Protein AF-A0A9X6F5X4-F1 (afdb_monomer)

Foldseek 3Di:
DVVQLVVLCVVLVWAFQDPVNCVVPPVVCVVVCVVVVHDSVQFGTWDDQDPDIDTDGSVRSVPDDSVVSVVVSVVSNVVRVPPPD

Solvent-accessible surface area (backbone atoms only — not comparable to full-atom values): 5010 Å² total; per-residue (Å²): 124,62,69,62,52,52,48,49,37,59,75,68,62,47,40,73,61,45,76,68,51,36,60,68,69,44,56,82,42,41,70,61,32,52,74,71,74,39,64,71,84,52,47,48,30,31,42,74,34,74,93,45,76,49,78,36,33,60,69,55,60,67,74,46,53,70,68,61,53,52,52,50,48,51,51,47,42,58,64,43,61,65,74,81,123

Sequence (85 aa):
MDNVLNGKVTLLSLIPINKKAFNKYLKPHEKAYKRAGIGVNRFKYYKLYGKKHMLYSIEYLERTSIKELLERDRENQQRWMKTDE

Organism: NCBI:txid180848

Radius of gyration: 13.53 Å; Cα contacts (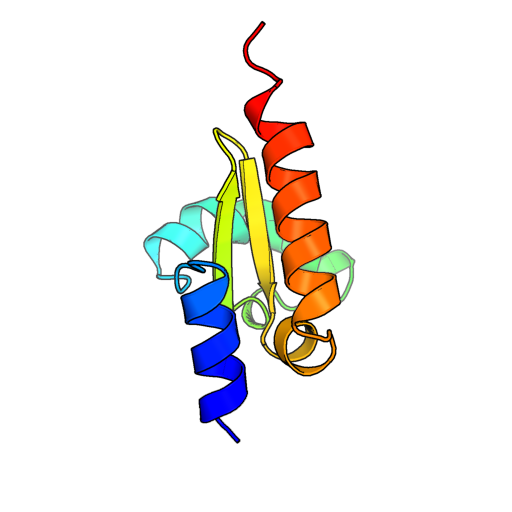8 Å, |Δi|>4): 72; chains: 1; bounding box: 41×28×30 Å

Nearest PDB structures (foldseek):
  2zdi-assembly1_B-2  TM=2.427E-01  e=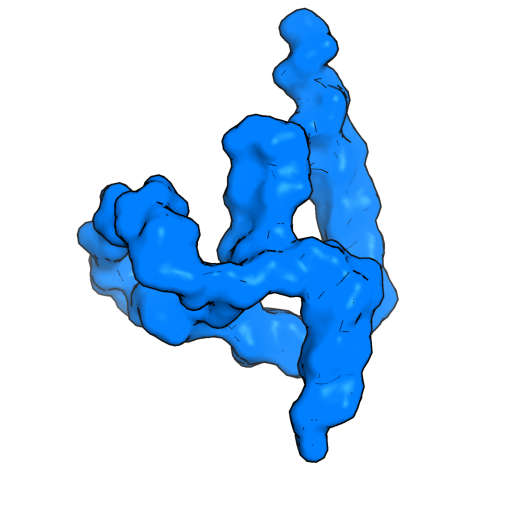1.776E+00  Pyrococcus horikoshii
  1fxk-assembly1_B  TM=2.443E-01  e=1.666E+00  Methanothermobacter thermautotrophicus
  2qt7-assembly1_B  TM=3.816E-01  e=6.854E+00  Homo sapiens
  2zqm-assembly1_A  TM=2.385E-01  e=2.971E+00  Thermococcus sp. JCM 11816
  6nrb-assembly1_2  TM=2.405E-01  e=2.971E+00  Homo sapiens

Mean predicted aligned error: 5.33 Å

Secondary structure (DSSP, 8-state):
-HHHHHHHHHHTTPEE--HHHIIIIIGGGHHHHHHTT--GGGEEEEEEETTEEEEEEHHHHHHS-HHHHHHHHHHHHHHHHS---

Structure (mmCIF, N/CA/C/O backbone):
data_AF-A0A9X6F5X4-F1
#
_entry.id   AF-A0A9X6F5X4-F1
#
loop_
_atom_site.group_PDB
_atom_site.id
_atom_site.type_symbol
_atom_site.label_atom_id
_atom_site.label_alt_id
_atom_site.label_comp_id
_atom_site.label_asym_id
_atom_site.label_entity_id
_atom_site.label_seq_id
_atom_site.pdbx_PDB_ins_code
_atom_site.Cartn_x
_atom_site.Cartn_y
_atom_site.Cartn_z
_atom_site.occupancy
_atom_site.B_iso_or_equiv
_atom_site.auth_seq_id
_atom_site.auth_comp_id
_atom_site.auth_asym_id
_atom_site.auth_atom_id
_atom_site.pdbx_PDB_model_num
ATOM 1 N N . MET A 1 1 ? -19.724 -1.693 2.607 1.00 55.88 1 MET A N 1
ATOM 2 C CA . MET A 1 1 ? -18.403 -2.253 2.980 1.00 55.88 1 MET A CA 1
ATOM 3 C C . MET A 1 1 ? -17.266 -1.300 2.588 1.00 55.88 1 MET A C 1
ATOM 5 O O . MET A 1 1 ? -16.245 -1.269 3.259 1.00 55.88 1 MET A O 1
ATOM 9 N N . ASP A 1 2 ? -17.491 -0.419 1.611 1.00 64.62 2 ASP A N 1
ATOM 10 C CA . ASP A 1 2 ? -16.527 0.548 1.063 1.00 64.62 2 ASP A CA 1
ATOM 11 C C . ASP A 1 2 ? -16.088 1.678 2.010 1.00 64.62 2 ASP A C 1
ATOM 13 O O . ASP A 1 2 ? -14.975 2.184 1.882 1.00 64.62 2 ASP A O 1
ATOM 17 N N . ASN A 1 3 ? -16.909 2.053 2.999 1.00 77.69 3 ASN A N 1
ATOM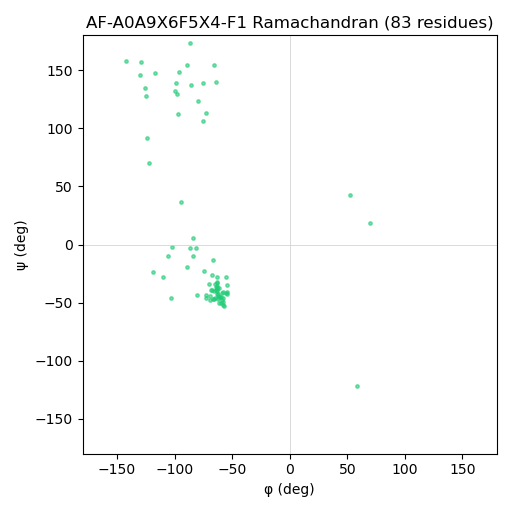 18 C CA . ASN A 1 3 ? -16.592 3.171 3.901 1.00 77.69 3 ASN A CA 1
ATOM 19 C C . ASN A 1 3 ? -15.333 2.925 4.746 1.00 77.69 3 ASN A C 1
ATOM 21 O O . ASN A 1 3 ? -14.561 3.851 4.989 1.00 77.69 3 ASN A O 1
ATOM 25 N N . VAL A 1 4 ? -15.094 1.677 5.165 1.00 83.62 4 VAL A N 1
ATOM 26 C CA . VAL A 1 4 ? -13.920 1.331 5.983 1.00 83.62 4 VAL A CA 1
ATOM 27 C C . VAL A 1 4 ? -12.648 1.360 5.140 1.00 83.62 4 VAL A C 1
ATOM 29 O O . VAL A 1 4 ? -11.636 1.913 5.573 1.00 83.62 4 VAL A O 1
ATOM 32 N N . LEU A 1 5 ? -12.694 0.805 3.926 1.00 88.06 5 LEU A N 1
ATOM 33 C CA . LEU A 1 5 ? -11.554 0.815 3.013 1.00 88.06 5 LEU A CA 1
ATOM 34 C C . LEU A 1 5 ? -11.213 2.242 2.574 1.00 88.06 5 LEU A C 1
ATOM 36 O O . LEU A 1 5 ? -10.051 2.637 2.640 1.00 88.06 5 LEU A O 1
ATOM 40 N N . ASN A 1 6 ? -12.217 3.036 2.194 1.00 87.31 6 ASN A N 1
ATOM 41 C CA . ASN A 1 6 ? -12.011 4.429 1.808 1.00 87.31 6 ASN A CA 1
ATOM 42 C C . ASN A 1 6 ? -11.462 5.268 2.976 1.00 87.31 6 ASN A C 1
ATOM 44 O O . ASN A 1 6 ? -10.554 6.078 2.787 1.00 87.31 6 ASN A O 1
ATOM 48 N N . GLY A 1 7 ? -11.936 5.011 4.201 1.00 89.56 7 GLY A N 1
ATOM 49 C CA . GLY A 1 7 ? -11.385 5.607 5.418 1.00 89.56 7 GLY A CA 1
ATOM 50 C C . GLY A 1 7 ? -9.907 5.264 5.620 1.00 89.56 7 GLY A C 1
ATOM 51 O O . GLY A 1 7 ? -9.103 6.159 5.860 1.00 89.56 7 GLY A O 1
ATOM 52 N N . LYS A 1 8 ? -9.515 3.994 5.439 1.00 91.19 8 LYS A N 1
ATOM 53 C CA . LYS A 1 8 ? -8.109 3.550 5.518 1.00 91.19 8 LYS A CA 1
ATOM 54 C C . LYS A 1 8 ? -7.230 4.201 4.453 1.00 91.19 8 LYS A C 1
ATOM 56 O O . LYS A 1 8 ? -6.151 4.690 4.770 1.00 91.19 8 LYS A O 1
ATOM 61 N N . VAL A 1 9 ? -7.692 4.216 3.203 1.00 91.81 9 VAL A N 1
ATOM 62 C CA . VAL A 1 9 ? -6.990 4.838 2.069 1.00 91.81 9 VAL A CA 1
ATOM 63 C C . VAL A 1 9 ? -6.745 6.320 2.343 1.00 91.81 9 VAL A C 1
ATOM 65 O O . VAL A 1 9 ? -5.622 6.789 2.174 1.00 91.81 9 VAL A O 1
ATOM 68 N N . THR A 1 10 ? -7.771 7.025 2.822 1.00 91.44 10 THR A N 1
ATOM 69 C CA . THR A 1 10 ? -7.695 8.454 3.147 1.00 91.44 10 THR A CA 1
ATOM 70 C C . THR A 1 10 ? -6.757 8.710 4.324 1.00 91.44 10 THR A C 1
ATOM 72 O O . THR A 1 10 ? -5.886 9.566 4.234 1.00 91.44 10 THR A O 1
ATOM 75 N N . LEU A 1 11 ? -6.879 7.934 5.404 1.00 91.75 11 LEU A N 1
ATOM 76 C CA . LEU A 1 11 ? -6.079 8.097 6.621 1.00 91.75 11 LEU A CA 1
ATOM 77 C C . LEU A 1 11 ? -4.583 7.856 6.385 1.00 91.75 11 LEU A C 1
ATOM 79 O O . LEU A 1 11 ? -3.737 8.528 6.967 1.00 91.75 11 LEU A O 1
ATOM 83 N N . LEU A 1 12 ? -4.257 6.894 5.525 1.00 90.75 12 LEU A N 1
ATOM 84 C CA . LEU A 1 12 ? -2.883 6.577 5.149 1.00 90.75 12 LEU A CA 1
ATOM 85 C C . LEU A 1 12 ? -2.381 7.442 3.985 1.00 90.75 12 LEU A C 1
ATOM 87 O O . LEU A 1 12 ? -1.219 7.307 3.604 1.00 90.75 12 LEU A O 1
ATOM 91 N N . SER A 1 13 ? -3.211 8.316 3.410 1.00 91.62 13 SER A N 1
ATOM 92 C CA . SER A 1 13 ? -2.897 9.097 2.205 1.00 91.62 13 SER A CA 1
ATOM 93 C C . SER A 1 13 ? -2.399 8.222 1.047 1.00 91.62 13 SER A C 1
ATOM 95 O O . SER A 1 13 ? -1.408 8.543 0.383 1.00 91.62 13 SER A O 1
ATOM 97 N N . LEU A 1 14 ? -3.047 7.072 0.825 1.00 93.56 14 LEU A N 1
ATOM 98 C CA . LEU A 1 14 ? -2.678 6.171 -0.265 1.00 93.56 14 LEU A CA 1
ATOM 99 C C . LEU A 1 14 ? -3.153 6.731 -1.606 1.00 93.56 14 LEU A C 1
ATOM 101 O O . LEU A 1 14 ? -4.276 7.209 -1.751 1.00 93.56 14 LEU A O 1
ATOM 105 N N . ILE A 1 15 ? -2.304 6.603 -2.617 1.00 93.44 15 ILE A N 1
ATOM 106 C CA . ILE A 1 15 ? -2.556 7.101 -3.964 1.00 93.44 15 ILE A CA 1
ATOM 107 C C . ILE A 1 15 ? -3.062 5.937 -4.821 1.00 93.44 15 ILE A C 1
ATOM 109 O O . ILE A 1 15 ? -2.414 4.886 -4.856 1.00 93.44 15 ILE A O 1
ATOM 113 N N . PRO A 1 16 ? -4.186 6.075 -5.543 1.00 93.12 16 PRO A N 1
ATOM 114 C CA . PRO A 1 16 ? -4.635 5.042 -6.465 1.00 93.12 16 PRO A CA 1
ATOM 115 C C . PRO A 1 16 ? -3.631 4.858 -7.610 1.00 93.12 16 PRO A C 1
ATOM 117 O O . PRO A 1 16 ? -3.073 5.812 -8.160 1.00 93.12 16 PRO A O 1
ATOM 120 N N . ILE A 1 17 ? -3.402 3.606 -7.994 1.00 92.19 17 ILE A N 1
ATOM 121 C CA . ILE A 1 17 ? -2.485 3.260 -9.077 1.00 92.19 17 ILE A CA 1
ATOM 122 C C . ILE A 1 17 ? -3.156 3.586 -10.409 1.00 92.19 17 ILE A C 1
ATOM 124 O O . ILE A 1 17 ? -4.044 2.879 -10.879 1.00 92.19 17 ILE A O 1
ATOM 128 N N . ASN A 1 18 ? -2.692 4.659 -11.042 1.00 91.81 18 ASN A N 1
ATOM 129 C CA . ASN A 1 18 ? -3.054 4.993 -12.414 1.00 91.81 18 ASN A CA 1
ATOM 130 C C . ASN A 1 18 ? -2.123 4.293 -13.423 1.00 91.81 18 ASN A C 1
ATOM 132 O O . ASN A 1 18 ? -1.105 3.698 -13.064 1.00 91.81 18 ASN A O 1
ATOM 136 N N . LYS A 1 19 ? -2.431 4.406 -14.721 1.00 90.62 19 LYS A N 1
ATOM 137 C CA . LYS A 1 19 ? -1.633 3.802 -15.807 1.00 90.62 19 LYS A CA 1
ATOM 138 C C . LYS A 1 19 ? -0.151 4.208 -15.769 1.00 90.62 19 LYS A C 1
ATOM 140 O O . LYS A 1 19 ? 0.722 3.399 -16.077 1.00 90.62 19 LYS A O 1
ATOM 145 N N . LYS A 1 20 ? 0.148 5.448 -15.363 1.00 91.12 20 LYS A N 1
ATOM 146 C CA . LYS A 1 20 ? 1.524 5.955 -15.238 1.00 91.12 20 LYS A CA 1
ATOM 147 C C . LYS A 1 20 ? 2.264 5.281 -14.079 1.00 91.12 20 LYS A C 1
ATOM 149 O O . LYS A 1 20 ? 3.381 4.806 -14.269 1.00 91.12 20 LYS A O 1
ATOM 154 N N . ALA A 1 21 ? 1.636 5.200 -12.909 1.00 90.25 21 ALA A N 1
ATOM 155 C CA . ALA A 1 21 ? 2.167 4.513 -11.737 1.00 90.25 21 ALA A CA 1
ATOM 156 C C . ALA A 1 21 ? 2.336 3.012 -12.002 1.00 90.25 21 ALA A C 1
ATOM 158 O O . ALA A 1 21 ? 3.372 2.453 -11.657 1.00 90.25 21 ALA A O 1
ATOM 159 N N . PHE A 1 22 ? 1.387 2.381 -12.698 1.00 89.75 22 PHE A N 1
ATOM 160 C CA . PHE A 1 22 ? 1.494 0.987 -13.124 1.00 89.75 22 PHE A CA 1
ATOM 161 C C . PHE A 1 22 ? 2.743 0.754 -13.983 1.00 89.75 22 PHE A C 1
ATOM 163 O O . PHE A 1 22 ? 3.577 -0.089 -13.658 1.00 89.75 22 PHE A O 1
ATOM 170 N N . ASN A 1 23 ? 2.925 1.547 -15.041 1.00 90.44 23 ASN A N 1
ATOM 171 C CA . ASN A 1 23 ? 4.084 1.411 -15.924 1.00 90.44 23 ASN A CA 1
ATOM 172 C C . ASN A 1 23 ? 5.416 1.688 -15.217 1.00 90.44 23 ASN A C 1
ATOM 174 O O . ASN A 1 23 ? 6.425 1.091 -15.581 1.00 90.44 23 ASN A O 1
ATOM 178 N N . LYS A 1 24 ? 5.429 2.582 -14.223 1.00 90.31 24 LYS A N 1
ATOM 179 C CA . LYS A 1 24 ? 6.644 2.948 -13.489 1.00 90.31 24 LYS A CA 1
ATOM 180 C C . LYS A 1 24 ? 7.010 1.939 -12.398 1.00 90.31 24 LYS A C 1
ATOM 182 O O . LYS A 1 24 ? 8.183 1.621 -12.248 1.00 90.31 24 LYS A O 1
ATOM 187 N N . TYR A 1 25 ? 6.030 1.474 -11.628 1.00 87.38 25 TYR A N 1
ATOM 188 C CA . TYR A 1 25 ? 6.264 0.737 -10.383 1.00 87.38 25 TYR A CA 1
ATOM 189 C C . TYR A 1 25 ? 5.900 -0.749 -10.464 1.00 87.38 25 TYR A C 1
ATOM 191 O O . TYR A 1 25 ? 6.499 -1.553 -9.765 1.00 87.38 25 TYR A O 1
ATOM 199 N N . LEU A 1 26 ? 4.947 -1.144 -11.311 1.00 88.06 26 LEU A N 1
ATOM 200 C CA . LEU A 1 26 ? 4.482 -2.537 -11.399 1.00 88.06 26 LEU A CA 1
ATOM 201 C C . LEU A 1 26 ? 5.054 -3.262 -12.613 1.00 88.06 26 LEU A C 1
ATOM 203 O O . LEU A 1 26 ? 5.561 -4.374 -12.480 1.00 88.06 26 LEU A O 1
ATOM 207 N N . LYS A 1 27 ? 5.033 -2.618 -13.784 1.00 88.19 27 LYS A N 1
ATOM 208 C CA . LYS A 1 27 ? 5.490 -3.209 -15.049 1.00 88.19 27 LYS A CA 1
ATOM 209 C C . LYS A 1 27 ? 6.929 -3.751 -14.999 1.00 88.19 27 LYS A C 1
ATOM 211 O O . LYS A 1 27 ? 7.130 -4.867 -15.475 1.00 88.19 27 LYS A O 1
ATOM 216 N N . PRO A 1 28 ? 7.921 -3.064 -14.391 1.00 88.81 28 PRO A N 1
ATOM 217 C CA . PRO A 1 28 ? 9.283 -3.602 -14.306 1.00 88.81 28 PRO A CA 1
ATOM 218 C C . PRO A 1 28 ? 9.375 -4.900 -13.491 1.00 88.81 28 PRO A C 1
ATOM 220 O O . PRO A 1 28 ? 10.240 -5.737 -13.739 1.00 88.81 28 PRO A O 1
ATOM 223 N N . HIS A 1 29 ? 8.465 -5.088 -12.534 1.00 85.69 29 HIS A N 1
ATOM 224 C CA . HIS A 1 29 ? 8.461 -6.218 -11.607 1.00 85.69 29 HIS A CA 1
ATOM 225 C C . HIS A 1 29 ? 7.435 -7.299 -11.977 1.00 85.69 29 HIS A C 1
ATOM 227 O O . HIS A 1 29 ? 7.387 -8.343 -11.331 1.00 85.69 29 HIS A O 1
ATOM 233 N N . GLU A 1 30 ? 6.647 -7.104 -13.038 1.00 87.19 30 GLU A N 1
ATOM 234 C CA . GLU A 1 30 ? 5.570 -8.009 -13.452 1.00 87.19 30 GLU A CA 1
ATOM 235 C C . GLU A 1 30 ? 6.057 -9.447 -13.666 1.00 87.19 30 GLU A C 1
ATOM 237 O O . GLU A 1 30 ? 5.430 -10.396 -13.196 1.00 87.19 30 GLU A O 1
ATOM 242 N N . LYS A 1 31 ? 7.228 -9.626 -14.290 1.00 88.00 31 LYS A N 1
ATOM 243 C CA . LYS A 1 31 ? 7.832 -10.951 -14.500 1.00 88.00 31 LYS A CA 1
ATOM 244 C C . LYS A 1 31 ? 8.202 -11.638 -13.182 1.00 88.00 31 LYS A C 1
ATOM 246 O O . LYS A 1 31 ? 8.019 -12.848 -13.058 1.00 88.00 31 LYS A O 1
ATOM 251 N N . ALA A 1 32 ? 8.718 -10.884 -12.210 1.00 88.25 32 ALA A N 1
ATOM 252 C CA . ALA A 1 32 ? 9.070 -11.408 -10.891 1.00 88.25 32 ALA A CA 1
ATOM 253 C C . ALA A 1 32 ? 7.811 -11.784 -10.099 1.00 88.25 32 ALA A C 1
ATOM 255 O O . ALA A 1 32 ? 7.727 -12.879 -9.550 1.00 88.25 32 ALA A O 1
ATOM 256 N N . TYR A 1 33 ? 6.795 -10.923 -10.129 1.00 86.75 33 TYR A N 1
ATOM 257 C CA . TYR A 1 33 ? 5.502 -11.189 -9.512 1.00 86.75 33 TYR A CA 1
ATOM 258 C C . TYR A 1 33 ? 4.812 -12.414 -10.118 1.00 86.75 33 TYR A C 1
ATOM 260 O O . TYR A 1 33 ? 4.389 -13.298 -9.378 1.00 86.75 33 TYR A O 1
ATOM 268 N N . LYS A 1 34 ? 4.793 -12.541 -11.450 1.00 88.06 34 LYS A N 1
ATOM 269 C CA . LYS A 1 34 ? 4.223 -13.708 -12.136 1.00 88.06 34 LYS A CA 1
ATOM 270 C C . LYS A 1 34 ? 4.893 -15.016 -11.706 1.00 88.06 34 LYS A C 1
ATOM 272 O O . LYS A 1 34 ? 4.198 -15.998 -11.475 1.00 88.06 34 LYS A O 1
ATOM 277 N N . ARG A 1 35 ? 6.223 -15.025 -11.548 1.00 89.75 35 ARG A N 1
ATOM 278 C CA . ARG A 1 35 ? 6.970 -16.192 -11.038 1.00 89.75 35 ARG A CA 1
ATOM 279 C C . ARG A 1 35 ? 6.596 -16.555 -9.600 1.00 89.75 35 ARG A C 1
ATOM 281 O O . ARG A 1 35 ? 6.588 -17.729 -9.266 1.00 89.75 35 ARG A O 1
ATOM 288 N N . ALA A 1 36 ? 6.261 -15.566 -8.778 1.00 85.12 36 ALA A N 1
ATOM 289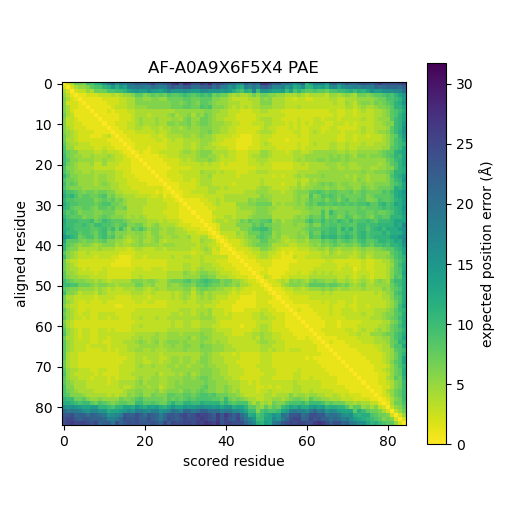 C CA . ALA A 1 36 ? 5.819 -15.761 -7.399 1.00 85.12 36 ALA A CA 1
ATOM 290 C C . ALA A 1 36 ? 4.312 -16.078 -7.268 1.00 85.12 36 ALA A C 1
ATOM 292 O O . ALA A 1 36 ? 3.793 -16.096 -6.156 1.00 85.12 36 ALA A O 1
ATOM 293 N N . GLY A 1 37 ? 3.580 -16.262 -8.378 1.00 84.94 37 GLY A N 1
ATOM 294 C CA . GLY A 1 37 ? 2.121 -16.447 -8.355 1.00 84.94 37 GLY A CA 1
ATOM 295 C C . GLY A 1 37 ? 1.347 -15.183 -7.956 1.00 84.94 37 GLY A C 1
ATOM 296 O O . GLY A 1 37 ? 0.191 -15.238 -7.544 1.00 84.94 37 GLY A O 1
ATOM 297 N N . ILE A 1 38 ? 1.988 -14.018 -8.048 1.00 84.12 38 ILE A N 1
ATOM 298 C CA . ILE A 1 38 ? 1.450 -12.730 -7.627 1.00 84.12 38 ILE A CA 1
ATOM 299 C C . ILE A 1 38 ? 0.873 -12.005 -8.842 1.00 84.12 38 ILE A C 1
ATOM 301 O O . ILE A 1 38 ? 1.600 -11.540 -9.717 1.00 84.12 38 ILE A O 1
ATOM 305 N N . GLY A 1 39 ? -0.450 -11.847 -8.876 1.00 83.12 39 GLY A N 1
ATOM 306 C CA . GLY A 1 39 ? -1.102 -10.993 -9.866 1.00 83.12 39 GLY A CA 1
ATOM 307 C C . GLY A 1 39 ? -0.869 -9.515 -9.557 1.00 83.12 39 GLY A C 1
ATOM 308 O O . GLY A 1 39 ? -1.408 -9.010 -8.578 1.00 83.12 39 GLY A O 1
ATOM 309 N N . VAL A 1 40 ? -0.124 -8.795 -10.402 1.00 83.94 40 VAL A N 1
ATOM 310 C CA . VAL A 1 40 ? 0.131 -7.345 -10.238 1.00 83.94 40 VAL A CA 1
ATOM 311 C C . VAL A 1 40 ? -1.151 -6.509 -10.136 1.00 83.94 40 VAL A C 1
ATOM 313 O O . VAL A 1 40 ? -1.177 -5.499 -9.439 1.00 83.94 40 VAL A O 1
ATOM 316 N N . ASN A 1 41 ? -2.244 -6.979 -10.743 1.00 84.00 41 ASN A N 1
ATOM 317 C CA . ASN A 1 41 ? -3.553 -6.320 -10.737 1.00 84.00 41 ASN A CA 1
ATOM 318 C C . ASN A 1 41 ? -4.231 -6.255 -9.359 1.00 84.00 41 ASN A C 1
ATOM 320 O O . ASN A 1 41 ? -5.212 -5.522 -9.202 1.00 84.00 41 ASN A O 1
ATOM 324 N N . ARG A 1 42 ? -3.732 -7.007 -8.368 1.00 88.25 42 ARG A N 1
ATOM 325 C CA . ARG A 1 42 ? -4.248 -6.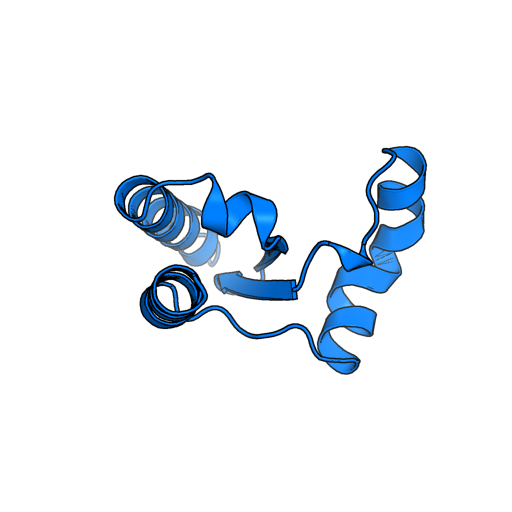975 -6.993 1.00 88.25 42 ARG A CA 1
ATOM 326 C C . ARG A 1 42 ? -3.829 -5.724 -6.230 1.00 88.25 42 ARG A C 1
ATOM 328 O O . ARG A 1 42 ? -4.488 -5.350 -5.264 1.00 88.25 42 ARG A O 1
ATOM 335 N N . PHE A 1 43 ? -2.743 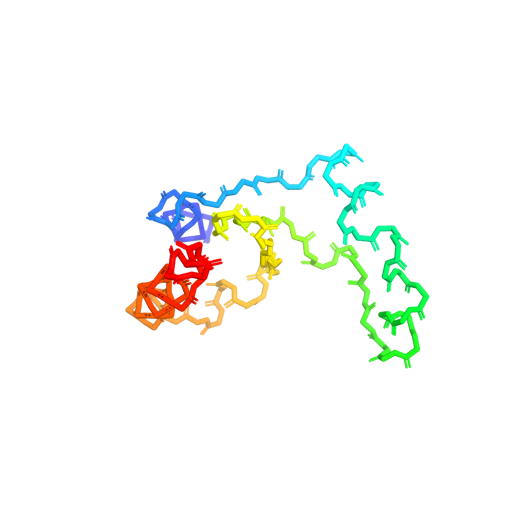-5.080 -6.653 1.00 91.00 43 PHE A N 1
ATOM 336 C CA . PHE A 1 43 ? -2.318 -3.806 -6.095 1.00 91.00 43 PHE A CA 1
ATOM 337 C C . PHE A 1 43 ? -3.161 -2.695 -6.711 1.00 91.00 43 PHE A C 1
ATOM 339 O O . PHE A 1 43 ? -3.234 -2.559 -7.932 1.00 91.00 43 PHE A O 1
ATOM 346 N N . LYS A 1 44 ? -3.819 -1.916 -5.854 1.00 92.56 44 LYS A N 1
ATOM 347 C CA . LYS A 1 44 ? -4.717 -0.828 -6.272 1.00 92.56 44 LYS A CA 1
ATOM 348 C C . LYS A 1 44 ? -4.257 0.529 -5.778 1.00 92.56 44 LYS A C 1
ATOM 350 O O . LYS A 1 44 ? -4.556 1.530 -6.421 1.00 92.56 44 LYS A O 1
ATOM 355 N N . TYR A 1 45 ? -3.479 0.550 -4.701 1.00 94.44 45 TYR A N 1
ATOM 356 C CA . TYR A 1 45 ? -2.963 1.773 -4.116 1.00 94.44 45 TYR A CA 1
ATOM 357 C C . TYR A 1 45 ? -1.460 1.677 -3.898 1.00 94.44 45 TYR A C 1
ATOM 359 O O . TYR A 1 45 ? -0.893 0.588 -3.793 1.00 94.44 45 TYR A O 1
ATOM 367 N N . TYR A 1 46 ? -0.808 2.825 -3.820 1.00 93.75 46 TYR A N 1
ATOM 368 C CA . TYR A 1 46 ? 0.591 2.926 -3.457 1.00 93.75 46 TYR A CA 1
ATOM 369 C C . TYR A 1 46 ? 0.832 4.157 -2.589 1.00 93.75 46 TYR A C 1
ATOM 371 O O . TYR A 1 46 ? 0.070 5.120 -2.632 1.00 93.75 46 TYR A O 1
ATOM 379 N N . LYS A 1 47 ? 1.917 4.138 -1.821 1.00 93.31 47 LYS A N 1
ATOM 380 C CA . LYS A 1 47 ? 2.410 5.304 -1.083 1.00 93.31 47 LYS A CA 1
ATOM 381 C C . LYS A 1 47 ? 3.888 5.504 -1.358 1.00 93.31 47 LYS A C 1
ATOM 383 O O . LYS A 1 47 ? 4.622 4.537 -1.571 1.00 93.31 47 LYS A O 1
ATOM 388 N N . LEU A 1 48 ? 4.304 6.764 -1.395 1.00 90.38 48 LEU A N 1
ATOM 389 C CA . LEU A 1 48 ? 5.702 7.148 -1.520 1.00 90.38 48 LEU A CA 1
ATOM 390 C C . LEU A 1 48 ? 6.247 7.522 -0.147 1.00 90.38 48 LEU A C 1
ATOM 392 O O . LEU A 1 48 ? 5.640 8.300 0.584 1.00 90.38 48 LEU A O 1
ATOM 396 N N . TYR A 1 49 ? 7.412 6.978 0.161 1.00 87.81 49 TYR A N 1
ATOM 397 C CA . TYR A 1 49 ? 8.185 7.256 1.357 1.00 87.81 49 TYR A CA 1
ATOM 398 C C . TYR A 1 49 ? 9.566 7.715 0.889 1.00 87.81 49 TYR A C 1
ATOM 400 O O . TYR A 1 49 ? 10.434 6.901 0.559 1.00 87.81 49 TYR A O 1
ATOM 408 N N . GLY A 1 50 ? 9.725 9.029 0.723 1.00 84.88 50 GLY A N 1
ATOM 409 C CA . GLY A 1 50 ? 10.888 9.601 0.042 1.00 84.88 50 GLY A CA 1
ATOM 410 C C . GLY A 1 50 ? 11.019 9.069 -1.391 1.00 84.88 50 GLY A C 1
ATOM 411 O O . GLY A 1 50 ? 10.103 9.196 -2.205 1.00 84.88 50 GLY A O 1
ATOM 412 N N . LYS A 1 51 ? 12.158 8.435 -1.699 1.00 82.50 51 LYS A N 1
ATOM 413 C CA . LYS A 1 51 ? 12.453 7.842 -3.020 1.00 82.50 51 LYS A CA 1
ATOM 414 C C . LYS A 1 51 ? 11.877 6.424 -3.194 1.00 82.50 51 LYS A C 1
ATOM 416 O O . LYS A 1 51 ? 11.905 5.884 -4.302 1.00 82.50 51 LYS A O 1
ATOM 421 N N . LYS A 1 52 ? 11.371 5.795 -2.125 1.00 86.00 52 LYS A N 1
ATOM 422 C CA . LYS A 1 52 ? 10.820 4.430 -2.149 1.00 86.00 52 LYS A CA 1
ATOM 423 C C . LYS A 1 52 ? 9.302 4.454 -2.299 1.00 86.00 52 LYS A C 1
ATOM 425 O O . LYS A 1 52 ? 8.629 5.368 -1.834 1.00 86.00 52 LYS A O 1
ATOM 430 N N . HIS A 1 53 ? 8.764 3.434 -2.960 1.00 88.12 53 HIS A N 1
ATOM 431 C CA . HIS A 1 53 ? 7.325 3.233 -3.094 1.00 88.12 53 HIS A CA 1
ATOM 432 C C . HIS A 1 53 ? 6.924 1.924 -2.420 1.00 88.12 53 HIS A C 1
ATOM 434 O O . HIS A 1 53 ? 7.682 0.955 -2.439 1.00 88.12 53 HIS A O 1
ATOM 440 N N . MET A 1 54 ? 5.718 1.894 -1.863 1.00 90.69 54 MET A N 1
ATOM 441 C CA . MET A 1 54 ? 5.111 0.692 -1.305 1.00 90.69 54 MET A CA 1
ATOM 442 C C . MET A 1 54 ? 3.742 0.477 -1.935 1.00 90.69 54 MET A C 1
ATOM 444 O O . MET A 1 54 ? 2.969 1.423 -2.081 1.00 90.69 54 MET A O 1
ATOM 448 N N . LEU A 1 55 ? 3.465 -0.762 -2.333 1.00 91.94 55 LEU A N 1
ATOM 449 C CA . LEU A 1 55 ? 2.228 -1.162 -2.997 1.00 91.94 55 LEU A CA 1
ATOM 450 C C . LEU A 1 55 ? 1.268 -1.788 -1.982 1.00 91.94 55 LEU A C 1
ATOM 452 O O . LEU A 1 55 ? 1.679 -2.595 -1.151 1.00 91.94 55 LEU A O 1
ATOM 456 N N . TYR A 1 56 ? -0.014 -1.459 -2.102 1.00 92.50 56 TYR A N 1
ATOM 457 C CA . TYR A 1 56 ? -1.084 -1.928 -1.229 1.00 92.50 56 TYR A CA 1
ATOM 458 C C . TYR A 1 56 ? -2.178 -2.597 -2.066 1.00 92.50 56 TYR A C 1
ATOM 460 O O . TYR A 1 56 ? -2.682 -2.035 -3.049 1.00 92.50 56 TYR A O 1
ATOM 468 N N . SER A 1 57 ? -2.536 -3.824 -1.691 1.00 91.75 57 SER A N 1
ATOM 469 C CA . SER A 1 57 ? -3.702 -4.523 -2.231 1.00 91.75 57 SER A CA 1
ATOM 470 C C . SER A 1 57 ? -4.944 -4.221 -1.401 1.00 91.75 57 SER A C 1
ATOM 472 O O . SER A 1 57 ? -4.841 -3.917 -0.213 1.00 91.75 57 SER A O 1
ATOM 474 N N . ILE A 1 58 ? -6.119 -4.331 -2.025 1.00 90.38 58 ILE A N 1
ATOM 475 C CA . ILE A 1 58 ? -7.399 -4.195 -1.313 1.00 90.38 58 ILE A CA 1
ATOM 476 C C . ILE A 1 58 ? -7.481 -5.232 -0.189 1.00 90.38 58 ILE A C 1
ATOM 478 O O . ILE A 1 58 ? -7.671 -4.858 0.959 1.00 90.38 58 ILE A O 1
ATOM 482 N N . GLU A 1 59 ? -7.198 -6.499 -0.498 1.00 90.25 59 GLU A N 1
ATOM 483 C CA . GLU A 1 59 ? -7.228 -7.597 0.476 1.00 90.25 59 GLU A CA 1
ATOM 484 C C . GLU A 1 59 ? -6.344 -7.329 1.706 1.00 90.25 59 GLU A C 1
ATOM 486 O O . GLU A 1 59 ? -6.747 -7.590 2.838 1.00 90.25 59 GLU A O 1
ATOM 491 N N . TYR A 1 60 ? -5.152 -6.754 1.506 1.00 91.56 60 TYR A N 1
ATOM 492 C CA . TYR A 1 60 ? -4.270 -6.384 2.612 1.00 91.56 60 TYR A CA 1
ATOM 493 C C . TYR A 1 60 ? -4.880 -5.268 3.468 1.00 91.56 60 TYR A C 1
ATOM 495 O O . TYR A 1 60 ? -4.913 -5.372 4.692 1.00 91.56 60 TYR A O 1
ATOM 503 N N . LEU A 1 61 ? -5.403 -4.218 2.831 1.00 91.19 61 LEU A N 1
ATOM 504 C CA . LEU A 1 61 ? -6.040 -3.107 3.536 1.00 91.19 61 LEU A CA 1
ATOM 505 C C . LEU A 1 61 ? -7.310 -3.539 4.270 1.00 91.19 61 LEU A C 1
ATOM 507 O O . LEU A 1 61 ? -7.604 -3.000 5.331 1.00 91.19 61 LEU A O 1
ATOM 511 N N . GLU A 1 62 ? -8.067 -4.495 3.743 1.00 90.56 62 GLU A N 1
ATOM 512 C CA . GLU A 1 62 ? -9.259 -5.025 4.402 1.00 90.56 62 GLU A CA 1
ATOM 513 C C . GLU A 1 62 ? -8.893 -5.909 5.594 1.00 90.56 62 GLU A C 1
ATOM 515 O O . GLU A 1 62 ? -9.429 -5.700 6.684 1.00 90.56 62 GLU A O 1
ATOM 520 N N . ARG A 1 63 ? -7.930 -6.824 5.420 1.00 92.06 63 ARG A N 1
ATOM 521 C CA . ARG A 1 63 ? -7.512 -7.785 6.449 1.00 92.06 63 ARG A CA 1
ATOM 522 C C . ARG A 1 63 ? -6.757 -7.146 7.613 1.00 92.06 63 ARG A C 1
ATOM 524 O O . ARG A 1 63 ? -6.867 -7.624 8.737 1.00 92.06 63 ARG A O 1
ATOM 531 N N . THR A 1 64 ? -5.966 -6.106 7.363 1.00 92.06 64 THR A N 1
ATOM 532 C CA . THR A 1 64 ? -5.159 -5.461 8.405 1.00 92.06 64 THR A CA 1
ATOM 533 C C . THR A 1 64 ? -5.965 -4.402 9.152 1.00 92.06 64 THR A C 1
ATOM 535 O O . THR A 1 64 ? -6.701 -3.609 8.556 1.00 92.06 64 THR A O 1
ATOM 538 N N . SER A 1 65 ? -5.827 -4.368 10.477 1.00 92.25 65 SER A N 1
ATOM 539 C CA . SER A 1 65 ? -6.480 -3.362 11.315 1.00 92.25 65 SER A CA 1
ATOM 540 C C . SER A 1 65 ? -5.933 -1.951 11.040 1.00 92.25 65 SER A C 1
ATOM 542 O O . SER A 1 65 ? -4.799 -1.780 10.597 1.00 92.25 65 SER A O 1
ATOM 544 N N . ILE A 1 66 ? -6.731 -0.908 11.307 1.00 91.38 66 ILE A N 1
ATOM 545 C CA . ILE A 1 66 ? -6.287 0.490 11.122 1.00 91.38 66 ILE A CA 1
ATOM 546 C C . ILE A 1 66 ? -5.045 0.786 11.973 1.00 91.38 66 ILE A C 1
ATOM 548 O O . ILE A 1 66 ? -4.114 1.428 11.496 1.00 91.38 66 ILE A O 1
ATOM 552 N N . LYS A 1 67 ? -5.026 0.292 13.217 1.00 92.88 67 LYS A N 1
ATOM 553 C CA . LYS A 1 67 ? -3.921 0.489 14.157 1.00 92.88 67 LYS A CA 1
ATOM 554 C C . LYS A 1 67 ? -2.605 -0.047 13.586 1.00 92.88 67 LYS A C 1
ATOM 556 O O . LYS A 1 67 ? -1.648 0.710 13.472 1.00 92.88 67 LYS A O 1
ATOM 561 N N . GLU A 1 68 ? -2.593 -1.300 13.135 1.00 94.00 68 GLU A N 1
ATOM 562 C CA . GLU A 1 68 ? -1.395 -1.908 12.544 1.00 94.00 68 GLU A CA 1
ATOM 563 C C . GLU A 1 68 ? -0.945 -1.203 11.262 1.00 94.00 68 GLU A C 1
ATOM 565 O O . GLU A 1 68 ? 0.254 -1.064 11.018 1.00 94.00 68 GLU A O 1
ATOM 570 N N . LEU A 1 69 ? -1.891 -0.750 10.430 1.00 93.25 69 LEU A N 1
ATOM 571 C CA . LEU A 1 69 ? -1.554 0.014 9.230 1.00 93.25 69 LEU A CA 1
ATOM 572 C C . LEU A 1 69 ? -0.843 1.324 9.588 1.00 93.25 69 LEU A C 1
ATOM 574 O O . LEU A 1 69 ? 0.145 1.659 8.941 1.00 93.25 69 LEU A O 1
ATOM 578 N N . LEU A 1 70 ? -1.306 2.037 10.619 1.00 92.62 70 LEU A N 1
ATOM 579 C CA . LEU A 1 70 ? -0.689 3.280 11.092 1.00 92.62 70 LEU A CA 1
ATOM 580 C C . LEU A 1 70 ? 0.683 3.058 11.732 1.00 92.62 70 LEU A C 1
ATOM 582 O O . LEU A 1 70 ? 1.587 3.866 11.525 1.00 92.62 70 LEU A O 1
ATOM 586 N N . GLU A 1 71 ? 0.848 1.984 12.504 1.00 94.12 71 GLU A N 1
ATOM 587 C CA . GLU A 1 71 ? 2.142 1.625 13.094 1.00 94.12 71 GLU A CA 1
ATOM 588 C C . GLU A 1 71 ? 3.172 1.363 11.990 1.00 94.12 71 GLU A C 1
ATOM 590 O O . GLU A 1 71 ? 4.207 2.032 11.946 1.00 94.12 71 GLU A O 1
ATOM 595 N N . ARG A 1 72 ? 2.825 0.522 11.006 1.00 90.88 72 ARG A N 1
ATOM 596 C CA . ARG A 1 72 ? 3.692 0.258 9.849 1.00 90.88 72 ARG A CA 1
ATOM 597 C C . ARG A 1 72 ? 3.966 1.504 9.017 1.00 90.88 72 ARG A C 1
ATOM 599 O O . ARG A 1 72 ? 5.068 1.655 8.498 1.0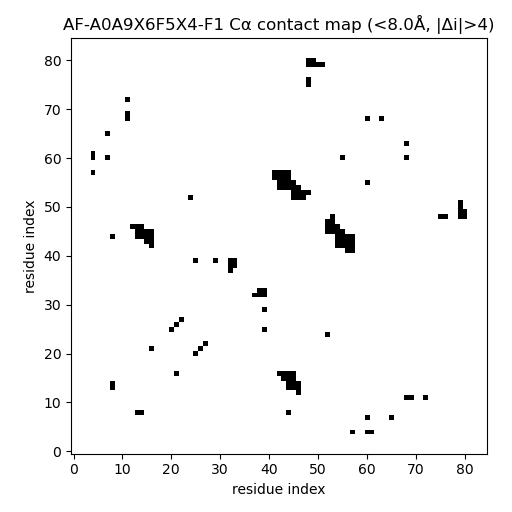0 90.88 72 ARG A O 1
ATOM 606 N N . ASP A 1 73 ? 2.981 2.383 8.850 1.00 91.25 73 ASP A N 1
ATOM 607 C CA . ASP A 1 73 ? 3.157 3.646 8.129 1.00 91.25 73 ASP A CA 1
ATOM 608 C C . ASP A 1 73 ? 4.244 4.504 8.788 1.00 91.25 73 ASP A C 1
ATOM 610 O O . ASP A 1 73 ? 5.184 4.933 8.117 1.00 91.25 73 ASP A O 1
ATOM 614 N N . ARG A 1 74 ? 4.182 4.660 10.118 1.00 90.75 74 ARG A N 1
ATOM 615 C CA . ARG A 1 74 ? 5.188 5.389 10.904 1.00 90.75 74 ARG A CA 1
ATOM 616 C C . ARG A 1 74 ? 6.564 4.739 10.826 1.00 90.75 74 ARG A C 1
ATOM 618 O O . ARG A 1 74 ? 7.552 5.448 10.643 1.00 90.75 74 ARG A O 1
ATOM 625 N N . GLU A 1 75 ? 6.638 3.416 10.942 1.00 90.12 75 GLU A N 1
ATOM 626 C CA . GLU A 1 75 ? 7.899 2.679 10.810 1.00 90.12 75 GLU A CA 1
ATOM 627 C C . GLU A 1 75 ? 8.526 2.884 9.425 1.00 90.12 75 GLU A C 1
ATOM 629 O O . GLU A 1 75 ? 9.716 3.183 9.317 1.00 90.12 75 GLU A O 1
ATOM 634 N N . ASN A 1 76 ? 7.727 2.795 8.358 1.00 88.56 76 ASN A N 1
ATOM 635 C CA . ASN A 1 76 ? 8.190 3.015 6.989 1.00 88.56 76 ASN A CA 1
ATOM 636 C C . ASN A 1 76 ? 8.630 4.463 6.752 1.00 88.56 76 ASN A C 1
ATOM 638 O O . ASN A 1 76 ? 9.649 4.684 6.095 1.00 88.56 76 ASN A O 1
ATOM 642 N N . GLN A 1 77 ? 7.912 5.448 7.306 1.00 86.75 77 GLN A N 1
ATOM 643 C CA . GLN A 1 77 ? 8.342 6.846 7.262 1.00 86.75 77 GLN A CA 1
ATOM 644 C C . GLN A 1 77 ? 9.701 7.021 7.939 1.00 86.75 77 GLN A C 1
ATOM 646 O O . 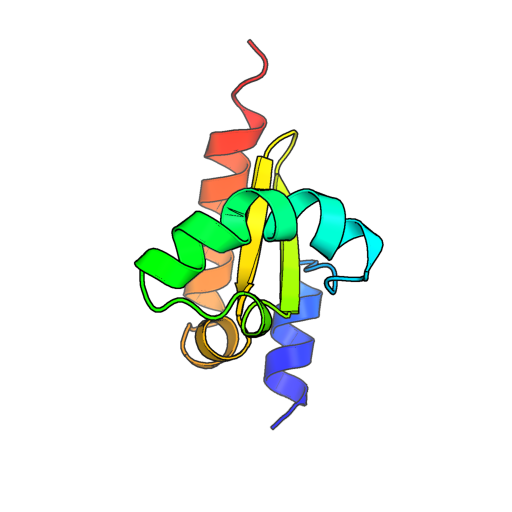GLN A 1 77 ? 10.618 7.555 7.323 1.00 86.75 77 GLN A O 1
ATOM 651 N N . GLN A 1 78 ? 9.886 6.512 9.157 1.00 86.38 78 GLN A N 1
ATOM 652 C CA . GLN A 1 78 ? 11.168 6.633 9.856 1.00 86.38 78 GLN A CA 1
ATOM 653 C C . GLN A 1 78 ? 12.303 5.917 9.121 1.00 86.38 78 GLN A C 1
ATOM 655 O O . GLN A 1 78 ? 13.396 6.463 8.986 1.00 86.38 78 GLN A O 1
ATOM 660 N N .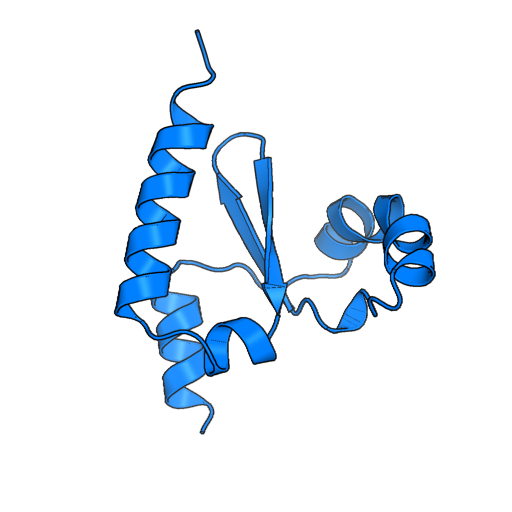 ARG A 1 79 ? 12.048 4.707 8.616 1.00 83.56 79 ARG A N 1
ATOM 661 C CA . ARG A 1 79 ? 13.062 3.890 7.949 1.00 83.56 79 ARG A CA 1
ATOM 662 C C . ARG A 1 79 ? 13.522 4.486 6.624 1.00 83.56 79 ARG A C 1
ATOM 664 O O . ARG A 1 79 ? 14.700 4.386 6.302 1.00 83.56 79 ARG A O 1
ATOM 671 N N . TRP A 1 80 ? 12.606 5.056 5.844 1.00 77.62 80 TRP A N 1
ATOM 672 C CA . TRP A 1 80 ? 12.884 5.489 4.471 1.00 77.62 80 TRP A CA 1
ATOM 673 C C . TRP A 1 80 ? 13.010 7.004 4.297 1.00 77.62 80 TRP A C 1
ATOM 675 O O . TRP A 1 80 ? 13.450 7.439 3.237 1.00 77.62 80 TRP A O 1
ATOM 685 N N . MET A 1 81 ? 12.678 7.809 5.313 1.00 67.62 81 MET A N 1
ATOM 686 C CA . MET A 1 81 ? 13.004 9.244 5.334 1.00 67.62 81 MET A CA 1
ATOM 687 C C . MET A 1 81 ? 14.371 9.535 5.967 1.00 67.62 81 MET A C 1
ATOM 689 O O . MET A 1 81 ? 14.930 10.586 5.692 1.00 67.62 81 MET A O 1
ATOM 693 N N . LYS A 1 82 ? 14.942 8.614 6.760 1.00 61.31 82 LYS A N 1
ATOM 694 C CA . LYS A 1 82 ? 16.288 8.774 7.348 1.00 61.31 82 LYS A CA 1
ATOM 695 C C . LYS A 1 82 ? 17.451 8.421 6.410 1.00 61.31 82 LYS A C 1
ATOM 697 O O . LYS A 1 82 ? 18.593 8.542 6.816 1.00 61.31 82 LYS A O 1
ATOM 702 N N . THR A 1 83 ? 17.195 7.953 5.187 1.00 53.28 83 THR A N 1
ATOM 703 C CA . THR A 1 83 ? 18.255 7.497 4.257 1.00 53.28 83 THR A CA 1
ATOM 704 C C . THR A 1 83 ? 18.724 8.587 3.283 1.00 53.28 83 THR A C 1
ATOM 706 O O . THR A 1 83 ? 18.984 8.301 2.115 1.00 53.28 83 THR A O 1
ATOM 709 N N . ASP A 1 84 ? 18.785 9.834 3.742 1.00 47.72 84 ASP A N 1
ATOM 710 C CA . ASP A 1 84 ? 19.451 10.942 3.046 1.00 47.72 84 ASP A CA 1
ATOM 711 C C . ASP A 1 84 ? 20.508 11.481 4.038 1.00 47.72 84 ASP A C 1
ATOM 713 O O . ASP A 1 84 ? 20.312 12.506 4.684 1.00 47.72 84 ASP A O 1
ATOM 717 N N . GLU A 1 85 ? 21.557 10.681 4.263 1.00 46.47 85 GLU A N 1
ATOM 718 C CA . GLU A 1 85 ? 22.835 11.102 4.865 1.00 46.47 85 GLU A CA 1
ATOM 719 C C . GLU A 1 85 ? 23.925 10.939 3.801 1.00 46.47 85 GLU A C 1
ATOM 721 O O . GLU A 1 85 ? 23.867 9.915 3.071 1.00 46.47 85 GLU A O 1
#

pLDDT: mean 86.64, std 9.83, range [46.47, 94.44]